Protein AF-A0FD22-F1 (afdb_monomer)

Foldseek 3Di:
DDDDDPPPPPQAAKEFFDKCVVPVCQFLVHDDDPVRIDRQVVDFADPVLPVPDPFGGFQWKKWWWKDDPVRGTMIGIDGFDDDPLDRPSRPDDDPVCVVIHTPDMATDHHHHPNRDSPRDRPPPDD

Radius of gyration: 16.07 Å; Cα contacts (8 Å, |Δi|>4): 230; chains: 1; bounding box: 47×43×44 Å

Organism: Drosophila erecta (NCBI:txid7220)

Solvent-accessible surface area (backbone atoms only — not comparable to full-atom values): 7673 Å² total; per-residue (Å²): 136,86,84,80,78,80,80,75,79,81,71,59,57,36,16,38,50,45,39,26,88,85,33,69,48,39,33,84,72,55,52,92,53,77,90,35,53,38,59,33,75,78,53,72,64,59,76,91,51,58,87,78,46,94,64,66,58,52,63,31,14,22,32,35,34,28,59,37,98,83,80,53,70,37,27,38,30,28,65,24,43,56,47,89,92,52,48,68,74,49,60,55,75,61,80,90,46,80,87,57,50,75,75,46,68,31,65,41,75,50,65,45,45,48,60,50,85,75,64,64,56,75,70,77,87,124

InterPro domains:
  IPR031424 UPAR/Ly6 domain-containing protein Quiver-like [PF17064] (13-114)
  IPR050975 Sleep homeostasis regulator [PTHR33562] (2-122)

pLDDT: mean 81.25, std 16.12, range [33.03, 97.19]

Mean predicted aligned error: 8.56 Å

Structure (mmCIF, N/CA/C/O backbone):
data_AF-A0FD22-F1
#
_entry.id   AF-A0FD22-F1
#
loop_
_atom_site.group_PDB
_atom_site.id
_atom_site.type_symbol
_atom_site.label_atom_id
_atom_site.label_alt_id
_atom_site.label_comp_id
_atom_site.label_asym_id
_atom_site.label_entity_id
_atom_site.label_seq_id
_atom_site.pdbx_PDB_ins_code
_atom_site.Cartn_x
_atom_site.Cartn_y
_atom_site.Cartn_z
_atom_site.occupanc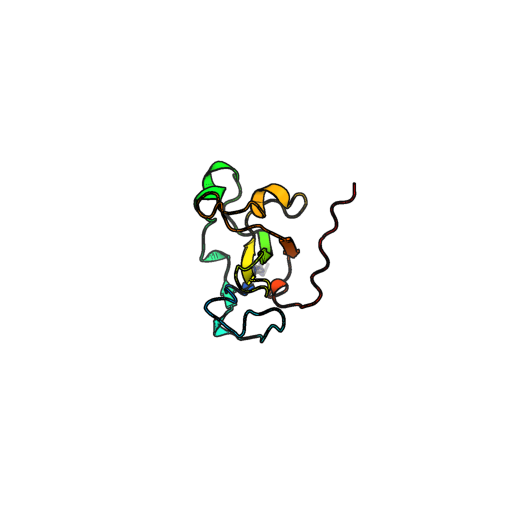y
_atom_site.B_iso_or_equiv
_atom_site.auth_seq_id
_atom_site.auth_comp_id
_atom_site.auth_asym_id
_atom_site.auth_atom_id
_atom_site.pdbx_PDB_model_num
ATOM 1 N N . ALA A 1 1 ? 30.745 -22.736 -28.290 1.00 44.91 1 ALA A N 1
ATOM 2 C CA . ALA A 1 1 ? 30.459 -21.685 -27.294 1.00 44.91 1 ALA A CA 1
ATOM 3 C C . ALA A 1 1 ? 29.141 -22.029 -26.606 1.00 44.91 1 ALA A C 1
ATOM 5 O O . ALA A 1 1 ? 28.167 -22.262 -27.308 1.00 44.91 1 ALA A O 1
ATOM 6 N N . LEU A 1 2 ? 29.129 -22.159 -25.277 1.00 47.12 2 LEU A N 1
ATOM 7 C CA . LEU A 1 2 ? 27.927 -22.427 -24.478 1.00 47.12 2 LEU A CA 1
ATOM 8 C C . LEU A 1 2 ? 27.276 -21.085 -24.133 1.00 47.12 2 LEU A C 1
ATOM 10 O O . LEU A 1 2 ? 27.867 -20.282 -23.416 1.00 47.12 2 LEU A O 1
ATOM 14 N N . VAL A 1 3 ? 26.091 -20.822 -24.682 1.00 53.38 3 VAL A N 1
ATOM 15 C CA . VAL A 1 3 ? 25.311 -19.624 -24.357 1.00 53.38 3 VAL A CA 1
ATOM 16 C C . VAL A 1 3 ? 24.517 -19.937 -23.091 1.00 53.38 3 VAL A C 1
ATOM 18 O O . VAL A 1 3 ? 23.507 -20.631 -23.144 1.00 53.38 3 VAL A O 1
ATOM 21 N N . ILE A 1 4 ? 25.011 -19.489 -21.936 1.00 58.16 4 ILE A N 1
ATOM 22 C CA . ILE A 1 4 ? 24.283 -19.589 -20.667 1.00 58.16 4 ILE A CA 1
ATOM 23 C C . ILE A 1 4 ? 23.282 -18.434 -20.645 1.00 58.16 4 ILE A C 1
ATOM 25 O O . ILE A 1 4 ? 23.638 -17.289 -20.373 1.00 58.16 4 ILE A O 1
ATOM 29 N N . SER A 1 5 ? 22.030 -18.720 -20.987 1.00 61.03 5 SER A N 1
ATOM 30 C CA . SER A 1 5 ? 20.934 -17.767 -20.839 1.00 61.03 5 SER A CA 1
ATOM 31 C C . SER A 1 5 ? 20.641 -17.574 -19.349 1.00 61.03 5 SER A C 1
ATOM 33 O O . SER A 1 5 ? 20.054 -18.448 -18.715 1.00 61.03 5 SER A O 1
ATOM 35 N N . LEU A 1 6 ? 21.044 -16.435 -18.776 1.00 57.47 6 LEU A N 1
ATOM 36 C CA . LEU A 1 6 ? 20.530 -16.002 -17.477 1.00 57.47 6 LEU A CA 1
ATOM 37 C C . LEU A 1 6 ? 19.055 -15.622 -17.657 1.00 57.47 6 LEU A C 1
ATOM 39 O O . LEU A 1 6 ? 18.735 -14.531 -18.127 1.00 57.47 6 LEU A O 1
ATOM 43 N N . ALA A 1 7 ? 18.151 -16.532 -17.2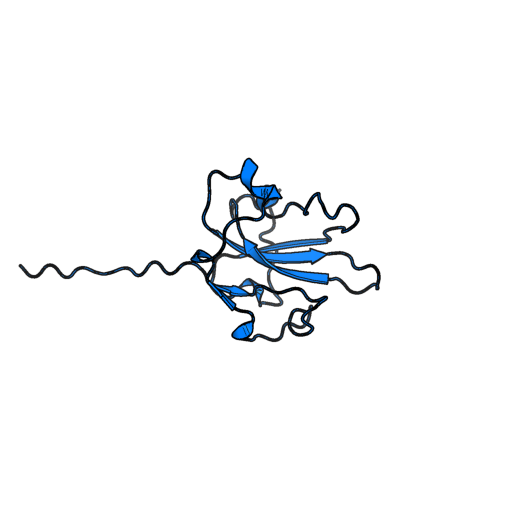98 1.00 54.34 7 ALA A N 1
ATOM 44 C CA . ALA A 1 7 ? 16.741 -16.212 -17.142 1.00 54.34 7 ALA A CA 1
ATOM 45 C C . ALA A 1 7 ? 16.589 -15.342 -15.886 1.00 54.34 7 ALA A C 1
ATOM 47 O O . ALA A 1 7 ? 16.524 -15.842 -14.766 1.00 54.34 7 ALA A O 1
ATOM 48 N N . CYS A 1 8 ? 16.594 -14.021 -16.066 1.00 48.81 8 CYS A N 1
ATOM 49 C CA . CYS A 1 8 ? 16.222 -13.097 -15.007 1.00 48.81 8 CYS A CA 1
ATOM 50 C C . CYS A 1 8 ? 14.700 -13.183 -14.855 1.00 48.81 8 CYS A C 1
ATOM 52 O O . CYS A 1 8 ? 13.958 -12.557 -15.614 1.00 48.81 8 CYS A O 1
ATOM 54 N N . SER A 1 9 ? 14.224 -14.015 -13.930 1.00 50.84 9 SER A N 1
ATOM 55 C CA . SER A 1 9 ? 12.827 -13.990 -13.501 1.00 50.84 9 SER A CA 1
ATOM 56 C C . SER A 1 9 ? 12.583 -12.644 -12.825 1.00 50.84 9 SER A C 1
ATOM 58 O O . SER A 1 9 ? 12.802 -12.496 -11.625 1.00 50.84 9 SER A O 1
ATOM 60 N N . ALA A 1 10 ? 12.189 -11.636 -13.603 1.00 57.16 10 ALA A N 1
ATOM 61 C CA . ALA A 1 10 ? 11.717 -10.366 -13.078 1.00 57.16 10 ALA A CA 1
ATOM 62 C C . ALA A 1 10 ? 10.365 -10.620 -12.397 1.00 57.16 10 ALA A C 1
ATOM 64 O O . ALA A 1 10 ? 9.305 -10.464 -13.001 1.00 57.16 10 ALA A O 1
ATOM 65 N N . HIS A 1 11 ? 10.405 -11.110 -11.159 1.00 60.09 11 HIS A N 1
ATOM 66 C CA . HIS A 1 11 ? 9.217 -11.208 -10.331 1.00 60.09 11 HIS A CA 1
ATOM 67 C C . HIS A 1 11 ? 8.707 -9.794 -10.066 1.00 60.09 11 HIS A C 1
ATOM 69 O O . HIS A 1 11 ? 9.472 -8.905 -9.690 1.00 60.09 11 HIS A O 1
ATOM 75 N N . ALA A 1 12 ? 7.416 -9.579 -10.311 1.00 75.19 12 ALA A N 1
ATOM 76 C CA . ALA A 1 12 ? 6.768 -8.365 -9.856 1.00 75.19 12 ALA A CA 1
ATOM 77 C C . ALA A 1 12 ? 6.750 -8.347 -8.325 1.00 75.19 12 ALA A C 1
ATOM 79 O O . ALA A 1 12 ? 6.708 -9.397 -7.680 1.00 75.19 12 ALA A O 1
ATOM 80 N N . ILE A 1 13 ? 6.781 -7.137 -7.774 1.00 90.44 13 ILE A N 1
ATOM 81 C CA . ILE A 1 13 ? 6.779 -6.904 -6.335 1.00 90.44 13 ILE A CA 1
ATOM 82 C C . ILE A 1 13 ? 5.579 -7.590 -5.666 1.00 90.44 13 ILE A C 1
ATOM 84 O O . ILE A 1 13 ? 4.464 -7.589 -6.200 1.00 90.44 13 ILE A O 1
ATOM 88 N N . LYS A 1 14 ? 5.808 -8.175 -4.492 1.00 95.06 14 LYS A N 1
ATOM 89 C CA . LYS A 1 14 ? 4.756 -8.708 -3.624 1.00 95.06 14 LYS A CA 1
ATOM 90 C C . LYS A 1 14 ? 4.463 -7.720 -2.513 1.00 95.06 14 LYS A C 1
ATOM 92 O O . LYS A 1 14 ? 5.371 -7.269 -1.823 1.00 95.06 14 LYS A O 1
ATOM 97 N N . CYS A 1 15 ? 3.194 -7.408 -2.308 1.00 96.69 15 CYS A N 1
ATOM 98 C CA . CYS A 1 15 ? 2.763 -6.451 -1.296 1.00 96.69 15 CYS A CA 1
ATOM 99 C C . CYS A 1 15 ? 1.650 -7.047 -0.448 1.00 96.69 15 CYS A C 1
ATOM 101 O O . CYS A 1 15 ? 0.884 -7.886 -0.919 1.00 96.69 15 CYS A O 1
ATOM 103 N N . TYR A 1 16 ? 1.500 -6.562 0.781 1.00 97.19 16 TYR A N 1
ATOM 104 C CA . TYR A 1 16 ? 0.289 -6.847 1.537 1.00 97.19 16 TYR A CA 1
ATOM 105 C C . TYR A 1 16 ? -0.899 -6.109 0.905 1.00 97.19 16 TYR A C 1
ATOM 107 O O . TYR A 1 16 ? -0.800 -4.915 0.605 1.00 97.19 16 TYR A O 1
ATOM 115 N N . GLN A 1 17 ? -2.013 -6.815 0.723 1.00 96.38 17 GLN A N 1
ATOM 116 C CA . GLN A 1 17 ? -3.281 -6.306 0.208 1.00 96.38 17 GLN A CA 1
ATOM 117 C C . GLN A 1 17 ? -4.377 -6.568 1.246 1.00 96.38 17 GLN A C 1
ATOM 119 O O . GLN A 1 17 ? -4.869 -7.687 1.371 1.00 96.38 17 GLN A O 1
ATOM 124 N N . CYS A 1 18 ? -4.755 -5.548 2.016 1.00 96.06 18 CYS A N 1
ATOM 125 C CA . CYS A 1 18 ? -5.744 -5.698 3.083 1.00 96.06 18 CYS A CA 1
ATOM 126 C C . CYS A 1 18 ? -6.295 -4.353 3.572 1.00 96.06 18 CYS A C 1
ATOM 128 O O . CYS A 1 18 ? -5.690 -3.300 3.356 1.00 96.06 18 CYS A O 1
ATOM 130 N N . GLU A 1 19 ? -7.415 -4.404 4.296 1.00 94.19 19 GLU A N 1
ATOM 131 C CA . GLU A 1 19 ? -8.017 -3.251 4.967 1.00 94.19 19 GLU A CA 1
ATOM 132 C C . GLU A 1 19 ? -8.299 -3.569 6.433 1.00 94.19 19 GLU A C 1
ATOM 134 O O . GLU A 1 19 ? -8.858 -4.616 6.754 1.00 94.19 19 GLU A O 1
ATOM 139 N N . SER A 1 20 ? -7.965 -2.652 7.339 1.00 92.69 20 SER A N 1
ATOM 140 C CA . SER A 1 20 ? -8.132 -2.875 8.779 1.00 92.69 20 SER A CA 1
ATOM 141 C C . SER A 1 20 ? -9.590 -2.944 9.241 1.00 92.69 20 SER A C 1
ATOM 143 O O . SER A 1 20 ? -9.841 -3.412 10.346 1.00 92.69 20 SER A O 1
ATOM 145 N N . LEU A 1 21 ? -10.547 -2.467 8.432 1.00 89.50 21 LEU A N 1
ATOM 146 C CA . LEU A 1 21 ? -11.977 -2.540 8.762 1.00 89.50 21 LEU A CA 1
ATOM 147 C C . LEU A 1 21 ? -12.515 -3.969 8.705 1.00 89.50 21 LEU A C 1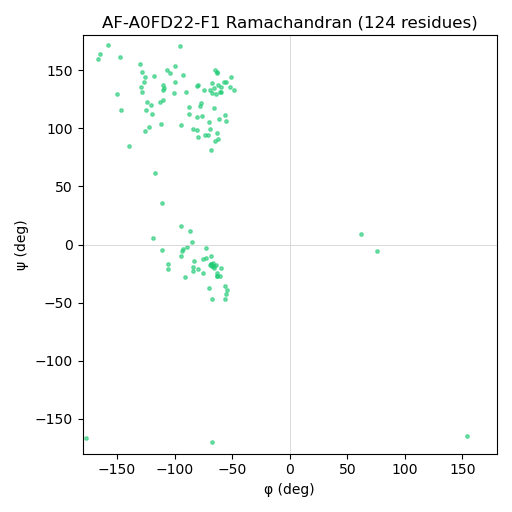
ATOM 149 O O . LEU A 1 21 ? -13.363 -4.339 9.510 1.00 89.50 21 LEU A O 1
ATOM 153 N N . THR A 1 22 ? -12.039 -4.761 7.747 1.00 91.75 22 THR A N 1
ATOM 154 C CA . THR A 1 22 ? -12.498 -6.137 7.521 1.00 91.75 22 THR A CA 1
ATOM 155 C C . THR A 1 22 ? -11.478 -7.168 7.988 1.00 91.75 22 THR A C 1
ATOM 157 O O . THR A 1 22 ? -11.844 -8.305 8.274 1.00 91.75 22 THR A O 1
ATOM 160 N N . MET A 1 23 ? -10.206 -6.775 8.109 1.00 93.69 23 MET A N 1
ATOM 161 C CA . MET A 1 23 ? -9.101 -7.640 8.497 1.00 93.69 23 MET A CA 1
ATOM 162 C C . MET A 1 23 ? -8.353 -7.053 9.705 1.00 93.69 23 MET A C 1
ATOM 164 O O . MET A 1 23 ? -7.464 -6.217 9.523 1.00 93.69 23 MET A O 1
ATOM 168 N N . PRO A 1 24 ? -8.635 -7.505 10.942 1.00 90.25 24 PRO A N 1
ATOM 169 C CA . PRO A 1 24 ? -8.000 -6.969 12.151 1.00 90.25 24 PRO A CA 1
ATOM 170 C C . PRO A 1 24 ? -6.463 -7.028 12.131 1.00 90.25 24 PRO A C 1
ATOM 172 O O . PRO A 1 24 ? -5.801 -6.084 12.560 1.00 90.25 24 PRO A O 1
ATOM 175 N N . LYS A 1 25 ? -5.892 -8.083 11.529 1.00 92.81 25 LYS A N 1
ATOM 176 C CA . LYS A 1 25 ? -4.441 -8.255 11.313 1.00 92.81 25 LYS A CA 1
ATOM 177 C C . LYS A 1 25 ? -3.804 -7.143 10.465 1.00 92.81 25 LYS A C 1
ATOM 179 O O . LYS A 1 25 ? -2.600 -6.916 10.526 1.00 92.81 25 LYS A O 1
ATOM 184 N N . CYS A 1 26 ? -4.610 -6.417 9.689 1.00 93.56 26 CYS A N 1
ATOM 185 C CA . CYS A 1 26 ? -4.188 -5.296 8.854 1.00 93.56 26 CYS A CA 1
ATOM 186 C C . CYS A 1 26 ? -4.179 -3.949 9.606 1.00 93.56 26 CYS A C 1
ATOM 188 O O . CYS A 1 26 ? -4.079 -2.891 8.987 1.00 93.56 26 CYS A O 1
ATOM 190 N N . GLY A 1 27 ? -4.303 -3.937 10.932 1.00 90.25 27 GLY A N 1
ATOM 191 C CA . GLY A 1 27 ? -4.313 -2.705 11.718 1.00 90.25 27 GLY A CA 1
ATOM 192 C C . GLY A 1 27 ? -2.984 -1.935 11.745 1.00 90.25 27 GLY A C 1
ATOM 193 O O . GLY A 1 27 ? -2.018 -2.228 11.028 1.00 90.25 27 GLY A O 1
ATOM 194 N N . LEU A 1 28 ? -2.945 -0.930 12.629 1.00 85.94 28 LEU A N 1
ATOM 195 C CA . LEU A 1 28 ? -1.718 -0.219 13.013 1.00 85.94 28 LEU A CA 1
ATOM 196 C C . LEU A 1 28 ? -0.664 -1.191 13.550 1.00 85.94 28 LEU A C 1
ATOM 198 O O . LEU A 1 28 ? 0.492 -1.159 13.132 1.00 85.94 28 LEU A O 1
ATOM 202 N N . LYS A 1 29 ? -1.090 -2.085 14.449 1.00 89.06 29 LYS A N 1
ATOM 203 C CA . LYS A 1 29 ? -0.315 -3.260 14.829 1.00 89.06 29 LYS A CA 1
ATOM 204 C C . LYS A 1 29 ? -0.517 -4.307 13.742 1.00 89.06 29 LYS A C 1
ATOM 206 O O . LYS A 1 29 ? -1.505 -5.032 13.751 1.00 89.06 29 LYS A O 1
ATOM 211 N N . PHE A 1 30 ? 0.387 -4.302 12.773 1.00 93.38 30 PHE A N 1
ATOM 212 C CA . PHE A 1 30 ? 0.334 -5.234 11.663 1.00 93.38 30 PHE A CA 1
ATOM 213 C C . PHE A 1 30 ? 0.759 -6.632 12.105 1.00 93.38 30 PHE A C 1
ATOM 215 O O . PHE A 1 30 ? 1.794 -6.796 12.751 1.00 93.38 30 PHE A O 1
ATOM 222 N N . GLU A 1 31 ? -0.028 -7.629 11.723 1.00 94.12 31 GLU A N 1
ATOM 223 C CA . GLU A 1 31 ? 0.296 -9.041 11.883 1.00 94.12 31 GLU A CA 1
ATOM 224 C C . GLU A 1 31 ? 0.516 -9.629 10.491 1.00 94.12 31 GLU A C 1
ATOM 226 O O . GLU A 1 31 ? -0.436 -9.842 9.738 1.00 94.12 31 GLU A O 1
ATOM 231 N N . ALA A 1 32 ? 1.787 -9.837 10.142 1.00 91.94 32 ALA A N 1
ATOM 232 C CA . ALA A 1 32 ? 2.171 -10.404 8.858 1.00 91.94 32 ALA A CA 1
ATOM 233 C C . ALA A 1 32 ? 1.574 -11.806 8.686 1.00 91.94 32 ALA A C 1
ATOM 235 O O . ALA A 1 32 ? 1.672 -12.652 9.576 1.00 91.94 32 ALA A O 1
ATOM 236 N N . ASP A 1 33 ? 0.954 -12.035 7.533 1.00 92.62 33 ASP A N 1
ATOM 237 C CA . ASP A 1 33 ? 0.287 -13.283 7.186 1.00 92.62 33 ASP A CA 1
ATOM 238 C C . ASP A 1 33 ? 0.370 -13.468 5.666 1.00 92.62 33 ASP A C 1
ATOM 240 O O . ASP A 1 33 ? 0.044 -12.552 4.904 1.00 92.62 33 ASP A O 1
ATOM 244 N N . GLU A 1 34 ? 0.822 -14.640 5.217 1.00 93.31 34 GLU A N 1
ATOM 245 C CA . GLU A 1 34 ? 0.987 -14.949 3.792 1.00 93.31 34 GLU A CA 1
ATOM 246 C C . GLU A 1 34 ? -0.337 -14.873 3.021 1.00 93.31 34 GLU A C 1
ATOM 248 O O . GLU A 1 34 ? -0.343 -14.556 1.834 1.00 93.31 34 GLU A O 1
ATOM 253 N N . THR A 1 35 ? -1.473 -15.092 3.691 1.00 94.44 35 THR A N 1
ATOM 254 C CA . THR A 1 35 ? -2.809 -14.968 3.083 1.00 94.44 35 THR A CA 1
ATOM 255 C C . THR A 1 35 ? -3.160 -13.531 2.695 1.00 94.44 35 THR A C 1
ATOM 257 O O . THR A 1 35 ? -4.079 -13.315 1.907 1.00 94.44 35 THR A O 1
ATOM 260 N N . LEU A 1 36 ? -2.425 -12.546 3.223 1.00 95.31 36 LEU A N 1
ATOM 261 C CA . LEU A 1 36 ? -2.575 -11.130 2.896 1.00 95.31 36 LEU A CA 1
ATOM 262 C C . LEU A 1 36 ? -1.630 -10.688 1.771 1.00 95.31 36 LEU A C 1
ATOM 264 O O . LEU A 1 36 ? -1.710 -9.536 1.346 1.00 95.31 36 LEU A O 1
ATOM 268 N N . LEU A 1 37 ? -0.720 -11.551 1.306 1.00 95.56 37 LEU A N 1
ATOM 269 C CA . LEU A 1 37 ? 0.220 -11.218 0.239 1.00 95.56 37 LEU A CA 1
ATOM 270 C C . LEU A 1 37 ? -0.437 -11.311 -1.134 1.00 95.56 37 LEU A C 1
ATOM 272 O O . LEU A 1 37 ? -1.136 -12.267 -1.469 1.00 95.56 37 LEU A O 1
ATOM 276 N N . LEU A 1 38 ? -0.128 -10.326 -1.968 1.00 95.31 38 LEU A N 1
ATOM 277 C CA . LEU A 1 38 ? -0.554 -10.257 -3.351 1.00 95.31 38 LEU A CA 1
ATOM 278 C C . LEU A 1 38 ? 0.650 -10.025 -4.262 1.00 95.31 38 LEU A C 1
ATOM 280 O O . LEU A 1 38 ? 1.455 -9.123 -4.043 1.00 95.31 38 LEU A O 1
ATOM 284 N N . ASP A 1 39 ? 0.737 -10.831 -5.317 1.00 94.38 39 ASP A N 1
ATOM 285 C CA . ASP A 1 39 ? 1.641 -10.609 -6.444 1.00 94.38 39 ASP A CA 1
ATOM 286 C C . ASP A 1 39 ? 1.071 -9.490 -7.325 1.00 94.38 39 ASP A C 1
ATOM 288 O O . ASP A 1 39 ? 0.040 -9.667 -7.985 1.00 94.38 39 ASP A O 1
ATOM 292 N N . CYS A 1 40 ? 1.731 -8.331 -7.328 1.00 93.38 40 CYS A N 1
ATOM 293 C CA . CYS A 1 40 ? 1.217 -7.137 -7.987 1.00 93.38 40 CYS A CA 1
ATOM 294 C C . CYS A 1 40 ? 1.176 -7.241 -9.521 1.00 93.38 40 CYS A C 1
ATOM 296 O O . CYS A 1 40 ? 0.549 -6.397 -10.156 1.00 93.38 40 CYS A O 1
ATOM 298 N N . SER A 1 41 ? 1.771 -8.276 -10.134 1.00 90.19 41 SER A N 1
ATOM 299 C CA . SER A 1 41 ? 1.570 -8.560 -11.567 1.00 90.19 41 SER A CA 1
ATOM 300 C C . SER A 1 41 ? 0.160 -9.052 -11.897 1.00 90.19 41 SER A C 1
ATOM 302 O O . SER A 1 41 ? -0.247 -9.032 -13.058 1.00 90.19 41 SER A O 1
ATOM 304 N N . ARG A 1 42 ? -0.591 -9.515 -10.891 1.00 89.88 42 ARG A N 1
ATOM 305 C CA . ARG A 1 42 ? -1.898 -10.161 -11.073 1.00 89.88 42 ARG A CA 1
ATOM 306 C C . ARG A 1 42 ? -3.075 -9.200 -10.973 1.00 89.88 42 ARG A C 1
ATOM 308 O O . ARG A 1 42 ? -4.213 -9.622 -1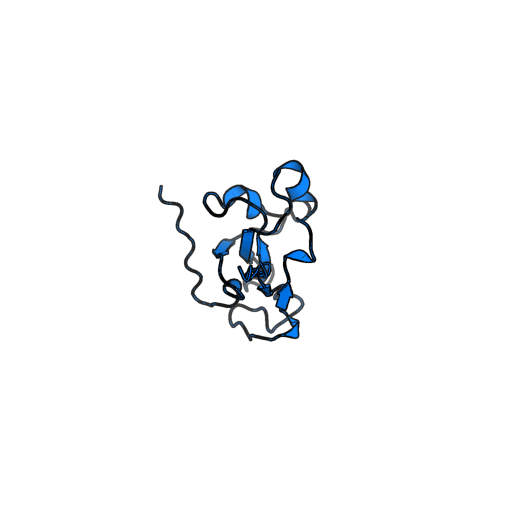1.168 1.00 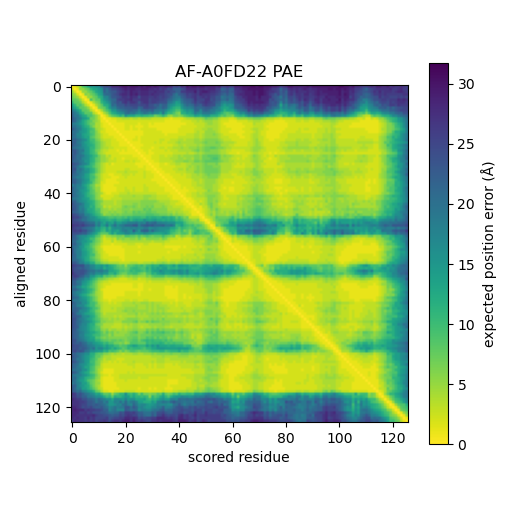89.88 42 ARG A O 1
ATOM 315 N N . ILE A 1 43 ? -2.820 -7.931 -10.659 1.00 89.25 43 ILE A N 1
ATOM 316 C CA . ILE A 1 43 ? -3.853 -6.907 -10.530 1.00 89.25 43 ILE A CA 1
ATOM 317 C C . ILE A 1 43 ? -3.520 -5.669 -11.355 1.00 89.25 43 ILE A C 1
ATOM 319 O O . ILE A 1 43 ? -2.362 -5.318 -11.554 1.00 89.25 43 ILE A O 1
ATOM 323 N N . GLY A 1 44 ? -4.566 -5.007 -11.843 1.00 86.88 44 GLY A N 1
ATOM 324 C CA . GLY A 1 44 ? -4.453 -3.719 -12.519 1.00 86.88 44 GLY A CA 1
ATOM 325 C C . GLY A 1 44 ? -4.694 -2.540 -11.572 1.00 86.88 44 GLY A C 1
ATOM 326 O O . GLY A 1 44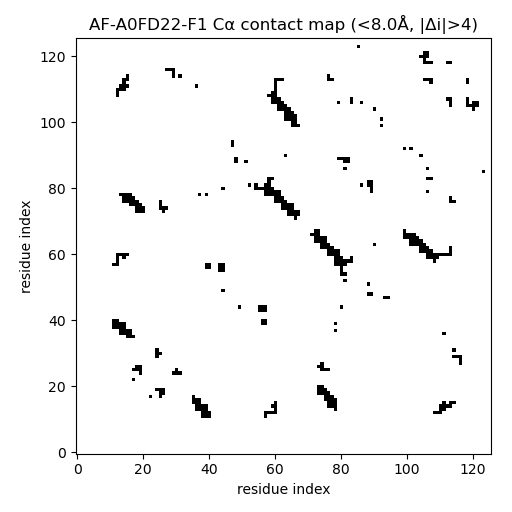 ? -5.172 -2.735 -10.450 1.00 86.88 44 GLY A O 1
ATOM 327 N N . PRO A 1 45 ? -4.424 -1.308 -12.036 1.00 86.38 45 PRO A N 1
ATOM 328 C CA . PRO A 1 45 ? -4.687 -0.107 -11.259 1.00 86.38 45 PRO A CA 1
ATOM 329 C C . PRO A 1 45 ? -6.191 0.064 -10.966 1.00 86.38 45 PRO A C 1
ATOM 331 O O . PRO A 1 45 ? -7.034 -0.280 -11.811 1.00 86.38 45 PRO A O 1
ATOM 334 N N . PRO A 1 46 ? -6.546 0.657 -9.808 1.00 83.38 46 PRO A N 1
ATOM 335 C CA . PRO A 1 46 ? -7.915 1.059 -9.502 1.00 83.38 46 PRO A CA 1
ATOM 336 C C . PRO A 1 46 ? -8.531 1.905 -10.621 1.00 83.38 46 PRO A C 1
ATOM 338 O O . PRO A 1 46 ? -7.848 2.727 -11.232 1.00 83.38 46 PRO A O 1
ATOM 341 N N . ARG A 1 47 ? -9.838 1.743 -10.874 1.00 83.00 47 ARG A N 1
ATOM 342 C CA . ARG A 1 47 ? -10.532 2.400 -12.002 1.00 83.00 47 ARG A CA 1
ATOM 343 C C . ARG A 1 47 ? -10.355 3.915 -12.030 1.00 83.00 47 ARG A C 1
ATOM 345 O O . ARG A 1 47 ? -10.146 4.477 -13.098 1.00 83.00 47 ARG A O 1
ATOM 352 N N . TYR A 1 48 ? -10.378 4.559 -10.866 1.00 79.69 48 TYR A N 1
ATOM 353 C CA . TYR A 1 48 ? -10.225 6.009 -10.759 1.00 79.69 48 TYR A CA 1
ATOM 354 C C . TYR A 1 48 ? -8.819 6.509 -11.149 1.00 79.69 48 TYR A C 1
ATOM 356 O O . TYR A 1 48 ? -8.669 7.677 -11.491 1.00 79.69 48 TYR A O 1
ATOM 364 N N . LEU A 1 49 ? -7.806 5.632 -11.171 1.00 76.94 49 LEU A N 1
ATOM 365 C CA . LEU A 1 49 ? -6.444 5.950 -11.617 1.00 76.94 49 LEU A CA 1
ATOM 366 C C . LEU A 1 49 ? -6.188 5.614 -13.095 1.00 76.94 49 LEU A C 1
ATOM 368 O O . LEU A 1 49 ? -5.160 6.017 -13.638 1.00 76.94 49 LEU A O 1
ATOM 372 N N . GLN A 1 50 ? -7.105 4.911 -13.774 1.00 75.00 50 GLN A N 1
ATOM 373 C CA . GLN A 1 50 ? -6.880 4.414 -15.142 1.00 75.00 50 GLN A CA 1
ATOM 374 C C . GLN A 1 50 ? -6.685 5.527 -16.179 1.00 75.00 50 GLN A C 1
ATOM 376 O O . GLN A 1 50 ? -5.988 5.316 -17.166 1.00 75.00 50 GLN A O 1
ATOM 381 N N . ASN A 1 51 ? -7.249 6.715 -15.946 1.00 67.44 51 ASN A N 1
ATOM 382 C CA . ASN A 1 51 ? -7.136 7.845 -16.873 1.00 67.44 51 ASN A CA 1
ATOM 383 C C . ASN A 1 51 ? -5.835 8.649 -16.716 1.00 67.44 51 ASN A C 1
ATOM 385 O O . ASN A 1 51 ? -5.517 9.448 -17.592 1.00 67.44 51 ASN A O 1
ATOM 389 N N . PHE A 1 52 ? -5.095 8.466 -15.617 1.00 62.41 52 PHE A N 1
ATOM 390 C CA . PHE A 1 52 ? -3.966 9.334 -15.261 1.00 62.41 52 PHE A CA 1
ATOM 391 C C . PHE A 1 52 ? -2.595 8.702 -15.499 1.00 62.41 52 PHE A C 1
ATOM 393 O O . PHE A 1 52 ? -1.600 9.423 -15.556 1.00 62.41 52 PHE A O 1
ATOM 400 N N . PHE A 1 53 ? -2.521 7.379 -15.667 1.00 62.34 53 PHE A N 1
ATOM 401 C CA . PHE A 1 53 ? -1.243 6.678 -15.744 1.00 62.34 53 PHE A CA 1
ATOM 402 C C . PHE A 1 53 ? -1.051 5.924 -17.068 1.00 62.34 53 PHE A C 1
ATOM 404 O O . PHE A 1 53 ? -1.795 4.985 -17.350 1.00 62.34 53 PHE A O 1
ATOM 411 N N . PRO A 1 54 ? -0.001 6.245 -17.857 1.00 62.41 54 PRO A N 1
ATOM 412 C CA . PRO A 1 54 ? 0.463 5.362 -18.931 1.00 62.41 54 PRO A CA 1
ATOM 413 C C . PRO A 1 54 ? 1.100 4.072 -18.375 1.00 62.41 54 PRO A C 1
ATOM 415 O O . PRO A 1 54 ? 1.251 3.084 -19.096 1.00 62.41 54 PRO A O 1
ATOM 418 N N . LEU A 1 55 ? 1.460 4.069 -17.085 1.00 60.56 55 LEU A N 1
ATOM 419 C CA . LEU A 1 55 ? 2.031 2.938 -16.361 1.00 60.56 55 LEU A CA 1
ATOM 420 C C . LEU A 1 55 ? 0.920 1.968 -15.936 1.00 60.56 55 LEU A C 1
ATOM 422 O O . LEU A 1 55 ? 0.123 2.266 -15.051 1.00 60.56 55 LEU A O 1
ATOM 426 N N . ARG A 1 56 ? 0.875 0.793 -16.572 1.00 68.00 56 ARG A N 1
ATOM 427 C CA . ARG A 1 56 ? -0.081 -0.277 -16.227 1.00 68.00 56 ARG A CA 1
ATOM 428 C C . ARG A 1 56 ? 0.377 -1.159 -15.068 1.00 68.00 56 ARG A C 1
ATOM 430 O O . ARG A 1 56 ? -0.458 -1.790 -14.430 1.00 68.00 56 ARG A O 1
ATOM 437 N N . ASN A 1 57 ? 1.682 -1.212 -14.815 1.00 82.81 57 ASN A N 1
ATOM 438 C CA . ASN A 1 57 ? 2.265 -2.111 -13.827 1.00 82.81 57 ASN A CA 1
ATOM 439 C C . ASN A 1 57 ? 2.391 -1.418 -12.474 1.00 82.81 57 ASN A C 1
ATOM 441 O O . ASN A 1 57 ? 2.673 -0.220 -12.408 1.00 82.81 57 ASN A O 1
ATOM 445 N N . ALA A 1 58 ? 2.226 -2.191 -11.404 1.00 88.44 58 ALA A N 1
ATOM 446 C CA . ALA A 1 58 ? 2.540 -1.717 -10.069 1.00 88.44 58 ALA A CA 1
ATOM 447 C C . ALA A 1 58 ? 4.035 -1.386 -9.962 1.00 88.44 58 ALA A C 1
ATOM 449 O O . ALA A 1 58 ? 4.886 -2.130 -10.453 1.00 88.44 58 ALA A O 1
ATOM 450 N N . THR A 1 59 ? 4.345 -0.271 -9.313 1.00 90.06 59 THR A N 1
ATOM 451 C CA . THR A 1 59 ? 5.710 0.251 -9.150 1.00 90.06 59 THR A CA 1
ATOM 452 C C . THR A 1 59 ? 6.205 0.161 -7.708 1.00 90.06 59 THR A C 1
ATOM 454 O O . THR A 1 59 ? 7.370 0.445 -7.438 1.00 90.06 59 THR A O 1
ATOM 457 N N . GLY A 1 60 ? 5.349 -0.265 -6.777 1.00 93.12 60 GLY A N 1
ATOM 458 C CA . GLY A 1 60 ? 5.703 -0.436 -5.374 1.00 93.12 60 GLY A CA 1
ATOM 459 C C . GLY A 1 60 ? 4.561 -1.003 -4.538 1.00 93.12 60 GLY A C 1
ATOM 460 O O . GLY A 1 60 ? 3.542 -1.450 -5.064 1.00 93.12 60 GLY A O 1
ATOM 461 N N . CYS A 1 61 ? 4.716 -0.925 -3.224 1.00 95.38 61 CYS A N 1
ATOM 462 C CA . CYS A 1 61 ? 3.669 -1.146 -2.241 1.00 95.38 61 CYS A CA 1
ATOM 463 C C . CYS A 1 61 ? 3.240 0.184 -1.623 1.00 95.38 61 CYS A C 1
ATOM 465 O O . CYS A 1 61 ? 4.043 1.104 -1.480 1.00 95.38 61 CYS A O 1
ATOM 467 N N . MET A 1 62 ? 1.980 0.261 -1.209 1.00 94.88 62 MET A N 1
ATOM 468 C CA . MET A 1 62 ? 1.372 1.433 -0.594 1.00 94.88 62 MET A CA 1
ATOM 469 C C . MET A 1 62 ? 0.738 1.073 0.751 1.00 94.88 62 MET A C 1
ATOM 471 O O . MET A 1 62 ? 0.142 -0.001 0.901 1.00 94.88 62 MET A O 1
ATOM 475 N N . LYS A 1 63 ? 0.824 2.000 1.708 1.00 95.12 63 LYS A N 1
ATOM 476 C CA . LYS A 1 63 ? 0.042 2.021 2.948 1.00 95.12 63 LYS A CA 1
ATOM 477 C C . LYS A 1 63 ? -0.674 3.366 3.051 1.00 95.12 63 LYS A C 1
ATOM 479 O O . LYS A 1 63 ? -0.027 4.400 3.183 1.00 95.12 63 LYS A O 1
ATOM 484 N N . LYS A 1 64 ? -2.003 3.355 3.017 1.00 92.69 64 LYS A N 1
ATOM 485 C CA . LYS A 1 64 ? -2.841 4.528 3.278 1.00 92.69 64 LYS A CA 1
ATOM 486 C C . LYS A 1 64 ? -3.365 4.490 4.705 1.00 92.69 64 LYS A C 1
ATOM 488 O O . LYS A 1 64 ? -3.784 3.440 5.191 1.00 92.69 64 LYS A O 1
ATOM 493 N N . THR A 1 65 ? -3.376 5.656 5.333 1.00 92.12 65 THR A N 1
ATOM 494 C CA . THR A 1 65 ? -3.997 5.893 6.634 1.00 92.12 65 THR A CA 1
ATOM 495 C C . THR A 1 65 ? -5.178 6.820 6.411 1.00 92.12 65 THR A C 1
ATOM 497 O O . THR A 1 65 ? -5.013 7.912 5.869 1.00 92.12 65 THR A O 1
ATOM 500 N N . LEU A 1 66 ? -6.365 6.384 6.806 1.00 90.62 66 LEU A N 1
ATOM 501 C CA . LEU A 1 66 ? -7.628 7.078 6.594 1.00 90.62 66 LEU A CA 1
ATOM 502 C C . LEU A 1 66 ? -8.247 7.421 7.952 1.00 90.62 66 LEU A C 1
ATOM 504 O O . LEU A 1 66 ? -8.117 6.669 8.921 1.00 90.62 66 LEU A O 1
ATOM 508 N N . GLU A 1 67 ? -8.910 8.567 8.033 1.00 88.56 67 GLU A N 1
ATOM 509 C CA . GLU A 1 67 ? -9.700 8.950 9.196 1.00 88.56 67 GLU A CA 1
ATOM 510 C C . GLU A 1 67 ? -10.911 8.017 9.291 1.00 88.56 67 GLU A C 1
ATOM 512 O O . GLU A 1 67 ? -11.615 7.791 8.308 1.00 88.56 67 GLU A O 1
ATOM 517 N N . SER A 1 68 ? -11.137 7.449 10.474 1.00 80.56 68 SER A N 1
ATOM 518 C CA . SER A 1 68 ? -12.299 6.601 10.736 1.00 80.56 68 SER A CA 1
ATOM 519 C C . SER A 1 68 ? -13.330 7.351 11.554 1.00 80.56 68 SER A C 1
ATOM 521 O O . SER A 1 68 ? -12.991 8.106 12.467 1.00 80.56 68 SER A O 1
ATOM 523 N N . VAL A 1 69 ? -14.598 7.033 11.305 1.00 72.31 69 VAL A N 1
ATOM 524 C CA . VAL A 1 69 ? -15.744 7.552 12.061 1.00 72.31 69 VAL A CA 1
ATOM 525 C C . VAL A 1 69 ? -15.698 7.115 13.538 1.00 72.31 69 VAL A C 1
ATOM 527 O O . VAL A 1 69 ? -16.226 7.803 14.403 1.00 72.3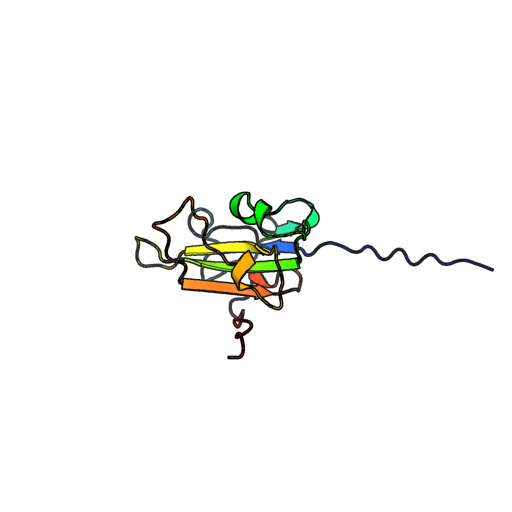1 69 VAL A O 1
ATOM 530 N N . ALA A 1 70 ? -15.023 6.002 13.852 1.00 72.56 70 ALA A N 1
ATOM 531 C CA . ALA A 1 70 ? -14.918 5.434 15.203 1.00 72.56 70 ALA A CA 1
ATOM 532 C C . ALA A 1 70 ? -13.657 5.878 15.984 1.00 72.56 70 ALA A C 1
ATOM 534 O O . ALA A 1 70 ? -13.257 5.223 16.950 1.00 72.56 70 ALA A O 1
ATOM 535 N N . GLY A 1 71 ? -12.978 6.945 15.545 1.00 72.94 71 GLY A N 1
ATOM 536 C CA . GLY A 1 71 ? -11.830 7.543 16.245 1.00 72.94 71 GLY A CA 1
ATOM 537 C C . GLY A 1 71 ? -10.496 6.788 16.135 1.00 72.94 71 GLY A C 1
ATOM 538 O O . GLY A 1 71 ? -9.475 7.306 16.576 1.00 72.94 71 GLY A O 1
ATOM 539 N N . HIS A 1 72 ? -10.468 5.602 15.518 1.00 79.38 72 HIS A N 1
ATOM 540 C CA . HIS A 1 72 ? -9.246 4.822 15.280 1.00 79.38 72 HIS A CA 1
ATOM 541 C C . HIS A 1 72 ? -8.912 4.802 13.788 1.00 79.38 72 HIS A C 1
ATOM 543 O O . HIS A 1 72 ? -9.764 4.370 13.017 1.00 79.38 72 HIS A O 1
ATOM 549 N N . PRO A 1 73 ? -7.711 5.210 13.345 1.00 87.50 73 PRO A N 1
ATOM 550 C CA . PRO A 1 73 ? -7.413 5.322 11.920 1.00 87.50 73 PRO A CA 1
ATOM 551 C C . PRO A 1 73 ? -7.562 3.977 11.197 1.00 87.50 73 PRO A C 1
ATOM 553 O O . PRO A 1 73 ? -7.089 2.941 11.670 1.00 87.50 73 PRO A O 1
ATOM 556 N N . GLN A 1 74 ? -8.200 4.010 10.029 1.00 91.19 74 GLN A N 1
ATOM 557 C CA . GLN A 1 74 ? -8.279 2.866 9.128 1.00 91.19 74 GLN A CA 1
ATOM 558 C C . GLN A 1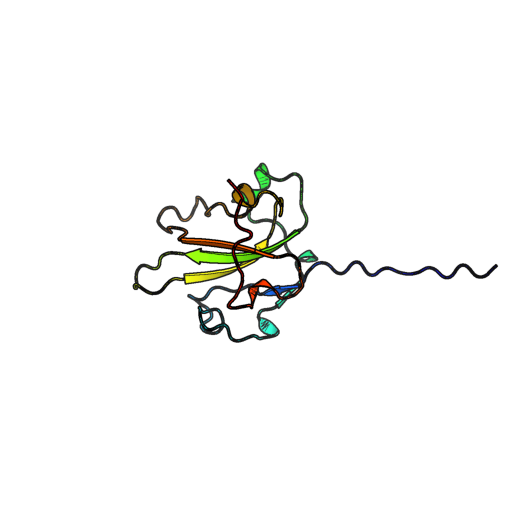 74 ? -6.980 2.765 8.326 1.00 91.19 74 GLN A C 1
ATOM 560 O O . GLN A 1 74 ? -6.478 3.761 7.807 1.00 91.19 74 GLN A O 1
ATOM 565 N N . ILE A 1 75 ? -6.453 1.551 8.191 1.00 92.75 75 ILE A N 1
ATOM 566 C CA . ILE A 1 75 ? -5.259 1.256 7.401 1.00 92.75 75 ILE A CA 1
ATOM 567 C C . ILE A 1 75 ? -5.655 0.454 6.168 1.00 92.75 75 ILE A C 1
ATOM 569 O O . ILE A 1 75 ? -6.383 -0.533 6.268 1.00 92.75 75 ILE A O 1
ATOM 573 N N . VAL A 1 76 ? -5.143 0.867 5.011 1.00 93.94 76 VAL A N 1
ATOM 574 C CA . VAL A 1 76 ? -5.295 0.157 3.737 1.00 93.94 76 VAL A CA 1
ATOM 575 C C . VAL A 1 76 ? -3.912 -0.115 3.166 1.00 93.94 76 VAL A C 1
ATOM 577 O O . VAL A 1 76 ? -3.132 0.809 2.942 1.00 93.94 76 VAL A O 1
ATOM 580 N N . ARG A 1 77 ? -3.598 -1.384 2.923 1.00 95.81 77 ARG A N 1
ATOM 581 C CA . ARG A 1 77 ? -2.361 -1.828 2.270 1.00 95.81 77 ARG A CA 1
ATOM 582 C C . ARG A 1 77 ? -2.695 -2.349 0.883 1.00 95.81 77 ARG A C 1
ATOM 584 O O . ARG A 1 77 ? -3.684 -3.058 0.724 1.00 95.81 77 ARG A O 1
ATOM 591 N N . SER A 1 78 ? -1.912 -1.958 -0.116 1.00 95.19 78 SER A N 1
ATOM 592 C CA . SER A 1 78 ? -2.136 -2.368 -1.506 1.00 95.19 78 SER A CA 1
ATOM 593 C C . SER A 1 78 ? -0.874 -2.254 -2.355 1.00 95.19 78 SER A C 1
ATOM 595 O O . SER A 1 78 ? 0.132 -1.697 -1.913 1.00 95.19 78 SER A O 1
ATOM 597 N N . CYS A 1 79 ? -0.930 -2.757 -3.586 1.00 95.06 79 CYS A N 1
ATOM 598 C CA . CYS A 1 79 ? 0.053 -2.419 -4.611 1.00 95.06 79 CYS A CA 1
ATOM 599 C C . CYS A 1 79 ? -0.087 -0.943 -5.020 1.00 95.06 79 CYS A C 1
ATOM 601 O O . CYS A 1 79 ? -1.192 -0.423 -5.182 1.00 95.06 79 CYS A O 1
ATOM 603 N N . TYR A 1 80 ? 1.044 -0.272 -5.203 1.00 93.25 80 TYR A N 1
ATOM 604 C CA . TYR A 1 80 ? 1.119 1.106 -5.661 1.00 93.25 80 TYR A CA 1
ATOM 605 C C . TYR A 1 80 ? 1.200 1.164 -7.188 1.00 93.25 80 TYR A C 1
ATOM 607 O O . TYR A 1 80 ? 2.038 0.495 -7.794 1.00 93.25 80 TYR A O 1
ATOM 615 N N . PHE A 1 81 ? 0.367 2.006 -7.798 1.00 91.06 81 PHE A N 1
ATOM 616 C CA . PHE A 1 81 ? 0.397 2.303 -9.228 1.00 91.06 81 PHE A CA 1
ATOM 617 C C . PHE A 1 81 ? 0.657 3.796 -9.413 1.00 91.06 81 PHE A C 1
ATOM 619 O O . PHE A 1 81 ? -0.181 4.622 -9.052 1.00 91.06 81 PHE A O 1
ATOM 626 N N . GLY A 1 82 ? 1.822 4.138 -9.958 1.00 88.19 82 GLY A N 1
ATOM 627 C CA . GLY A 1 82 ? 2.197 5.524 -10.220 1.00 88.19 82 GLY A CA 1
ATOM 628 C C . GLY A 1 82 ? 3.703 5.750 -10.233 1.00 88.19 82 GLY A C 1
ATOM 629 O O . GLY A 1 82 ? 4.488 4.803 -10.307 1.00 88.19 82 GLY A O 1
ATOM 630 N N . ASP A 1 83 ? 4.109 7.012 -10.157 1.00 86.88 83 ASP A N 1
ATOM 631 C CA . ASP A 1 83 ? 5.516 7.395 -10.057 1.00 86.88 83 ASP A CA 1
ATOM 632 C C . ASP A 1 83 ? 5.959 7.411 -8.589 1.00 86.88 83 ASP A C 1
ATOM 634 O O . ASP A 1 83 ? 5.456 8.185 -7.779 1.00 86.88 83 ASP A O 1
ATOM 638 N N . ILE A 1 84 ? 6.931 6.569 -8.243 1.00 87.19 84 ILE A N 1
ATOM 639 C CA . ILE A 1 84 ? 7.492 6.502 -6.887 1.00 87.19 84 ILE A CA 1
ATOM 640 C C . ILE A 1 84 ? 8.246 7.781 -6.489 1.00 87.19 84 ILE A C 1
ATOM 642 O O . ILE A 1 84 ? 8.418 8.032 -5.299 1.00 87.19 84 ILE A O 1
ATOM 646 N N . ASN A 1 85 ? 8.679 8.594 -7.460 1.00 86.69 85 ASN A N 1
ATOM 647 C CA . ASN A 1 85 ? 9.327 9.885 -7.213 1.00 86.69 85 ASN A CA 1
ATOM 648 C C . ASN A 1 85 ? 8.301 11.007 -6.998 1.00 86.69 85 ASN A C 1
ATOM 650 O O . ASN A 1 85 ? 8.631 12.043 -6.425 1.00 86.69 85 ASN A O 1
ATOM 654 N N . ASN A 1 86 ? 7.055 10.807 -7.439 1.00 87.62 86 ASN A N 1
ATOM 655 C CA . ASN A 1 86 ? 5.952 11.740 -7.248 1.00 87.62 86 ASN A CA 1
ATOM 656 C C . ASN A 1 86 ? 4.666 10.986 -6.904 1.00 87.62 86 ASN A C 1
ATOM 658 O O . ASN A 1 86 ? 3.806 10.715 -7.750 1.00 87.62 86 ASN A O 1
ATOM 662 N N . ILE A 1 87 ? 4.518 10.689 -5.614 1.00 89.06 87 ILE A N 1
ATOM 663 C CA . ILE A 1 87 ? 3.469 9.781 -5.162 1.00 89.06 87 ILE A CA 1
ATOM 664 C C . ILE A 1 87 ? 2.055 10.372 -5.224 1.00 89.06 87 ILE A C 1
ATOM 666 O O . ILE A 1 87 ? 1.089 9.620 -5.111 1.00 89.06 87 ILE A O 1
ATOM 670 N N . GLN A 1 88 ? 1.916 11.686 -5.441 1.00 86.19 88 GLN A N 1
ATOM 671 C CA . GLN A 1 88 ? 0.649 12.420 -5.336 1.00 86.19 88 GLN A CA 1
ATOM 672 C C . GLN A 1 88 ? -0.457 11.828 -6.213 1.00 86.19 88 GLN A C 1
ATOM 674 O O . GLN A 1 88 ? -1.583 11.667 -5.750 1.00 86.19 88 GLN A O 1
ATOM 679 N N . GLY A 1 89 ? -0.133 11.444 -7.452 1.00 82.56 89 GLY A N 1
ATOM 680 C CA . GLY A 1 89 ? -1.111 10.859 -8.371 1.00 82.56 89 GLY A CA 1
ATOM 681 C C . GLY A 1 89 ? -1.603 9.477 -7.924 1.00 82.56 89 GLY A C 1
ATOM 682 O O . GLY A 1 89 ? -2.804 9.229 -7.893 1.00 82.56 89 GLY A O 1
ATOM 683 N N . GLY A 1 90 ? -0.696 8.578 -7.529 1.00 84.62 90 GLY A N 1
ATOM 684 C CA . GLY A 1 90 ? -1.071 7.220 -7.101 1.00 84.62 90 GLY A CA 1
ATOM 685 C C . GLY A 1 90 ? -1.691 7.175 -5.698 1.00 84.62 90 GLY A C 1
ATOM 686 O O . GLY A 1 90 ? -2.483 6.289 -5.381 1.00 84.62 90 GLY A O 1
ATOM 687 N N . CYS A 1 91 ? -1.377 8.167 -4.863 1.00 89.19 91 CYS A N 1
ATOM 688 C CA . CYS A 1 91 ? -1.923 8.327 -3.520 1.00 89.19 91 CYS A CA 1
ATOM 689 C C . CYS A 1 91 ? -3.268 9.060 -3.477 1.00 89.19 91 CYS A C 1
ATOM 691 O O . CYS A 1 91 ? -3.787 9.254 -2.378 1.00 89.19 91 CYS A O 1
ATOM 693 N N . GLN A 1 92 ? -3.859 9.454 -4.612 1.00 86.69 92 GLN A N 1
ATOM 694 C CA . GLN A 1 92 ? -5.161 10.123 -4.602 1.00 86.69 92 GLN A CA 1
ATOM 695 C C . GLN A 1 92 ? -6.234 9.269 -3.913 1.00 86.69 92 GLN A C 1
ATOM 697 O O . GLN A 1 92 ? -6.269 8.038 -4.057 1.00 86.69 92 GLN A O 1
ATOM 702 N N . SER A 1 93 ? -7.089 9.932 -3.133 1.00 83.44 93 SER A N 1
ATOM 703 C CA . SER A 1 93 ? -8.277 9.319 -2.539 1.00 83.44 93 SER A CA 1
ATOM 704 C C . SER A 1 93 ? -9.237 8.862 -3.631 1.00 83.44 93 SER A C 1
ATOM 706 O O . SER A 1 93 ? -9.330 9.494 -4.682 1.00 83.44 93 SER A O 1
ATOM 708 N N . ASP A 1 94 ? -9.962 7.776 -3.371 1.00 81.25 94 ASP A N 1
ATOM 709 C CA . ASP A 1 94 ? -11.007 7.321 -4.281 1.00 81.25 94 ASP A CA 1
ATOM 710 C C . ASP A 1 94 ? -12.137 8.370 -4.313 1.00 81.25 94 ASP A C 1
ATOM 712 O O . ASP A 1 94 ? -12.763 8.618 -3.277 1.00 81.25 94 ASP A O 1
ATOM 716 N N . PRO A 1 95 ? -12.424 8.998 -5.469 1.00 81.81 95 PRO A N 1
ATOM 717 C CA . PRO A 1 95 ? -13.466 10.015 -5.571 1.00 81.81 95 PRO A CA 1
ATOM 718 C C . PRO A 1 95 ? -14.876 9.466 -5.299 1.00 81.81 95 PRO A C 1
ATOM 720 O O . PRO A 1 95 ? -15.782 10.248 -5.020 1.00 81.81 95 PRO A O 1
ATOM 723 N N . SER A 1 96 ? -15.080 8.144 -5.353 1.00 82.25 96 SER A N 1
ATOM 724 C CA . SER A 1 96 ? -16.347 7.505 -4.972 1.00 82.25 96 SER A CA 1
ATOM 725 C C . SER A 1 96 ? -16.572 7.442 -3.455 1.00 82.25 96 SER A C 1
ATOM 727 O O . SER A 1 96 ? -17.697 7.201 -3.017 1.00 82.25 96 SER A O 1
ATOM 729 N N . LEU A 1 97 ? -15.537 7.718 -2.651 1.00 77.69 97 LEU A N 1
ATOM 730 C CA . LEU A 1 97 ? -15.576 7.741 -1.186 1.00 77.69 97 LEU A CA 1
ATOM 731 C C . LEU A 1 97 ? -15.275 9.153 -0.636 1.00 77.69 97 LEU A C 1
ATOM 733 O O . LEU A 1 97 ? -14.313 9.336 0.112 1.00 77.69 97 LEU A O 1
ATOM 737 N N . PRO A 1 98 ? -16.095 10.177 -0.955 1.00 69.44 98 PRO A N 1
ATOM 738 C CA . PRO A 1 98 ? -15.780 11.583 -0.673 1.00 69.44 98 PRO A CA 1
ATOM 739 C C . PRO A 1 98 ? -15.724 11.933 0.821 1.00 69.44 98 PRO A C 1
ATOM 741 O O . PRO A 1 98 ? -15.151 12.952 1.195 1.00 69.44 98 PRO A O 1
ATOM 744 N N . PHE A 1 99 ? -16.308 11.100 1.684 1.00 71.44 99 PHE A N 1
ATOM 745 C CA . PHE A 1 99 ? -16.335 11.311 3.135 1.00 71.44 99 PHE A CA 1
ATOM 746 C C . PHE A 1 99 ? -15.135 10.692 3.860 1.00 71.44 99 PHE A C 1
ATOM 748 O O . PHE A 1 99 ? -15.017 10.818 5.076 1.00 71.44 99 PHE A O 1
ATOM 755 N N . VAL A 1 100 ? -14.243 10.016 3.131 1.00 81.06 100 VAL A N 1
ATOM 756 C CA . VAL A 1 100 ? -13.064 9.369 3.699 1.00 81.06 100 VAL A CA 1
ATOM 757 C C . VAL A 1 100 ? -11.876 10.316 3.587 1.00 81.06 100 VAL A C 1
ATOM 759 O O . VAL A 1 100 ? -11.277 10.493 2.524 1.00 81.06 100 VAL A O 1
ATOM 762 N N . LYS A 1 101 ? -11.514 10.941 4.706 1.00 87.31 101 LYS A N 1
ATOM 763 C CA . LYS A 1 101 ? -10.351 11.826 4.770 1.00 87.31 101 LYS A CA 1
ATOM 764 C C . LYS A 1 101 ? -9.071 10.998 4.852 1.00 87.31 101 LYS A C 1
ATOM 766 O O . LYS A 1 101 ? -8.857 10.255 5.807 1.00 87.31 101 LYS A O 1
ATOM 771 N N . GLN A 1 102 ? -8.192 11.142 3.865 1.00 89.62 102 GLN A N 1
ATOM 772 C CA . GLN A 1 102 ? -6.870 10.520 3.895 1.00 89.62 102 GLN A CA 1
ATOM 773 C C . GLN A 1 102 ? -5.941 11.316 4.820 1.00 89.62 102 GLN A C 1
ATOM 775 O O . GLN A 1 102 ? -5.724 12.507 4.615 1.00 89.62 102 GLN A O 1
ATOM 780 N N . LEU A 1 103 ? -5.396 10.648 5.835 1.00 90.19 103 LEU A N 1
ATOM 781 C CA . LEU A 1 103 ? -4.449 11.214 6.798 1.00 90.19 103 LEU A CA 1
ATOM 782 C C . LEU A 1 103 ? -2.993 11.023 6.356 1.00 90.19 103 LEU A C 1
ATOM 784 O O . LEU A 1 103 ? -2.136 11.822 6.714 1.00 90.19 103 LEU A O 1
ATOM 788 N N . GLY A 1 104 ? -2.707 9.973 5.583 1.00 90.75 104 GLY A N 1
ATOM 789 C CA . GLY A 1 104 ? -1.362 9.698 5.083 1.00 90.75 104 GLY A CA 1
ATOM 790 C C . GLY A 1 104 ? -1.335 8.654 3.971 1.00 90.75 104 GLY A C 1
ATOM 791 O O . GLY A 1 104 ? -2.271 7.866 3.818 1.00 90.75 104 GLY A O 1
ATOM 792 N N . CYS A 1 105 ? -0.251 8.662 3.200 1.00 93.12 105 CYS A N 1
ATOM 793 C CA . CYS A 1 105 ? 0.038 7.687 2.157 1.00 93.12 105 CYS A CA 1
ATOM 794 C C . CYS A 1 105 ? 1.551 7.467 2.080 1.00 93.12 105 CYS A C 1
ATOM 796 O O . CYS A 1 105 ? 2.289 8.388 1.739 1.00 93.12 105 CYS A O 1
ATOM 798 N N . ASP A 1 106 ? 1.993 6.251 2.387 1.00 93.25 106 ASP A N 1
ATOM 799 C CA . ASP A 1 106 ? 3.393 5.843 2.322 1.00 93.25 106 ASP A CA 1
ATOM 800 C C . ASP A 1 106 ? 3.588 4.865 1.162 1.00 93.25 106 ASP A C 1
ATOM 802 O O . ASP A 1 106 ? 2.783 3.946 0.984 1.00 93.25 106 ASP A O 1
ATOM 806 N N . VAL A 1 107 ? 4.668 5.037 0.399 1.00 93.88 107 VAL A N 1
ATOM 807 C CA . VAL A 1 107 ? 5.016 4.189 -0.750 1.00 93.88 107 VAL A CA 1
ATOM 808 C C . VAL A 1 107 ? 6.440 3.673 -0.596 1.00 93.88 107 VAL A C 1
ATOM 810 O O . VAL A 1 107 ? 7.336 4.399 -0.170 1.00 93.88 107 VAL A O 1
ATOM 813 N N . CYS A 1 108 ? 6.656 2.410 -0.945 1.00 93.38 108 CYS A N 1
ATOM 814 C CA . CYS A 1 108 ? 7.952 1.746 -0.862 1.00 93.38 108 CYS A CA 1
ATOM 815 C C . CYS A 1 108 ? 8.105 0.707 -1.985 1.00 93.38 108 CYS A C 1
ATOM 817 O O . CYS A 1 108 ? 7.123 0.302 -2.597 1.00 93.38 108 CYS A O 1
ATOM 819 N N . THR A 1 109 ? 9.334 0.285 -2.289 1.00 92.50 109 THR A N 1
ATOM 820 C CA . THR A 1 109 ? 9.653 -0.468 -3.524 1.00 92.50 109 THR A CA 1
ATOM 821 C C . THR A 1 109 ? 10.225 -1.867 -3.298 1.00 92.50 109 THR A C 1
ATOM 823 O O . THR A 1 109 ? 10.622 -2.527 -4.253 1.00 92.50 109 THR A O 1
ATOM 826 N N . LYS A 1 110 ? 10.287 -2.331 -2.046 1.00 92.81 110 LYS A N 1
ATOM 827 C CA . LYS A 1 110 ? 10.744 -3.686 -1.703 1.00 92.81 110 LYS A CA 1
ATOM 828 C C . LYS A 1 110 ? 9.554 -4.604 -1.459 1.00 92.81 110 LYS A C 1
ATOM 830 O O . LYS A 1 110 ? 8.513 -4.135 -1.012 1.00 92.81 110 LYS A O 1
ATOM 835 N N . ASP A 1 111 ? 9.736 -5.901 -1.672 1.00 93.88 111 ASP A N 1
ATOM 836 C CA . ASP A 1 111 ? 8.718 -6.882 -1.303 1.00 93.88 111 ASP A CA 1
ATOM 837 C C . ASP A 1 111 ? 8.295 -6.699 0.159 1.00 93.88 111 ASP A C 1
ATOM 839 O O . ASP A 1 111 ? 9.122 -6.461 1.043 1.00 93.88 111 ASP A O 1
ATOM 843 N N . GLU A 1 112 ? 6.983 -6.757 0.383 1.00 94.81 112 GLU A N 1
ATOM 844 C CA . GLU A 1 112 ? 6.340 -6.771 1.699 1.00 94.81 112 GLU A CA 1
ATOM 845 C C . GLU A 1 112 ? 6.587 -5.511 2.548 1.00 94.81 112 GLU A C 1
ATOM 847 O O . GLU A 1 112 ? 6.199 -5.436 3.717 1.00 94.81 112 GLU A O 1
ATOM 852 N N . CYS A 1 113 ? 7.188 -4.469 1.966 1.00 94.62 113 CYS A N 1
ATOM 853 C CA . CYS A 1 113 ? 7.625 -3.285 2.700 1.00 94.62 113 CYS A CA 1
ATOM 854 C C . CYS A 1 113 ? 6.466 -2.524 3.352 1.00 94.62 113 CYS A C 1
ATOM 856 O O . CYS A 1 113 ? 6.651 -1.898 4.398 1.00 94.62 113 CYS A O 1
ATOM 858 N N . ASN A 1 114 ? 5.255 -2.625 2.790 1.00 95.19 114 ASN A N 1
ATOM 859 C CA . ASN A 1 114 ? 4.067 -1.993 3.353 1.00 95.19 114 ASN A CA 1
ATOM 860 C C . ASN A 1 114 ? 3.538 -2.664 4.632 1.00 95.19 114 ASN A C 1
ATOM 862 O O . ASN A 1 114 ? 2.603 -2.144 5.240 1.00 95.19 114 ASN A O 1
ATOM 866 N N . GLY A 1 115 ? 4.144 -3.768 5.079 1.00 91.69 115 GLY A N 1
ATOM 867 C CA . GLY A 1 115 ? 3.896 -4.366 6.392 1.00 91.69 115 GLY A CA 1
ATOM 868 C C . GLY A 1 115 ? 4.630 -3.662 7.539 1.00 91.69 115 GLY A C 1
ATOM 869 O O . GLY A 1 115 ? 4.210 -3.765 8.690 1.00 91.69 115 GLY A O 1
ATOM 870 N N . SER A 1 116 ? 5.697 -2.909 7.247 1.00 76.12 116 SER A N 1
ATOM 871 C CA . SER A 1 116 ? 6.495 -2.236 8.276 1.00 76.12 116 SER A CA 1
ATOM 872 C C . SER A 1 116 ? 5.694 -1.153 9.004 1.00 76.12 116 SER A C 1
ATOM 874 O O . SER A 1 116 ? 5.039 -0.305 8.391 1.00 76.12 116 SER A O 1
ATOM 876 N N . SER A 1 117 ? 5.806 -1.131 10.332 1.00 64.56 117 SER A N 1
ATOM 877 C CA . SER A 1 117 ? 5.318 -0.039 11.183 1.00 64.56 117 SER A C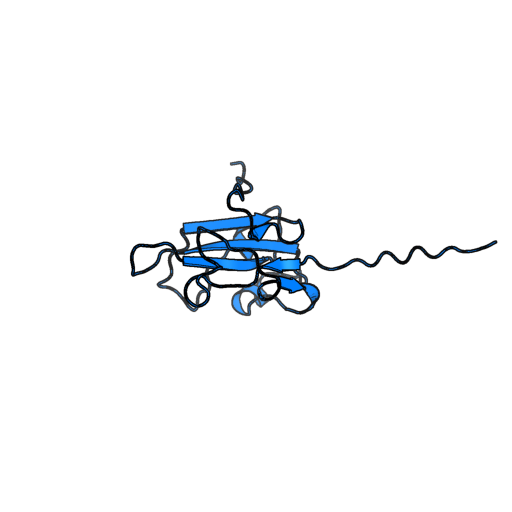A 1
ATOM 878 C C . SER A 1 117 ? 6.100 1.265 10.976 1.00 64.56 117 SER A C 1
ATOM 880 O O . SER A 1 117 ? 5.595 2.335 11.304 1.00 64.56 117 SER A O 1
ATOM 882 N N . SER A 1 118 ? 7.300 1.180 10.390 1.00 54.59 118 SER A N 1
ATOM 883 C CA . SER A 1 118 ? 8.254 2.274 10.180 1.00 54.59 118 SER A CA 1
ATOM 884 C C . SER A 1 118 ? 8.398 2.650 8.704 1.00 54.59 118 SER A C 1
ATOM 886 O O . SER A 1 118 ? 9.494 2.983 8.250 1.00 54.59 118 SER A O 1
ATOM 888 N N . LEU A 1 119 ? 7.320 2.587 7.922 1.00 58.62 119 LEU A N 1
ATOM 889 C CA . LEU A 1 119 ? 7.322 3.301 6.649 1.00 58.62 119 LEU A CA 1
ATOM 890 C C . LEU A 1 119 ? 7.433 4.790 6.970 1.00 58.62 119 LEU A C 1
ATOM 892 O O . LEU A 1 119 ? 6.445 5.431 7.315 1.00 58.62 119 LEU A O 1
ATOM 896 N N . THR A 1 120 ? 8.655 5.313 6.936 1.00 46.06 120 THR A N 1
ATOM 897 C CA . THR A 1 120 ? 8.868 6.742 6.806 1.00 46.06 120 THR A CA 1
ATOM 898 C C . THR A 1 120 ? 8.213 7.145 5.493 1.00 46.06 120 THR A C 1
ATOM 900 O O . THR A 1 120 ? 8.469 6.492 4.473 1.00 46.06 120 THR A O 1
ATOM 903 N N . PRO A 1 121 ? 7.391 8.205 5.485 1.00 45.81 121 PRO A N 1
ATOM 904 C CA . PRO A 1 121 ? 7.042 8.850 4.237 1.00 45.81 121 PRO A CA 1
ATOM 905 C C . PRO A 1 121 ? 8.357 9.072 3.493 1.00 45.81 121 PRO A C 1
ATOM 907 O O . PRO A 1 121 ? 9.332 9.533 4.101 1.00 45.81 121 PRO A O 1
ATOM 910 N N . VAL A 1 122 ? 8.424 8.736 2.203 1.00 50.16 122 VAL A N 1
ATOM 911 C CA . VAL A 1 122 ? 9.421 9.381 1.349 1.00 50.16 122 VAL A CA 1
ATOM 912 C C . VAL A 1 122 ? 9.010 10.843 1.388 1.00 50.16 122 VAL A C 1
ATOM 914 O O . VAL A 1 122 ? 8.084 11.253 0.692 1.00 50.16 122 VAL A O 1
ATOM 917 N N . ALA A 1 123 ? 9.574 11.571 2.353 1.00 43.03 123 ALA A N 1
ATOM 918 C CA . ALA A 1 123 ? 9.284 12.963 2.581 1.00 43.03 123 ALA A CA 1
ATOM 919 C C . ALA A 1 123 ? 9.583 13.642 1.254 1.00 43.03 123 ALA A C 1
ATOM 921 O O . ALA A 1 123 ? 10.730 13.655 0.806 1.00 43.03 123 ALA A O 1
ATOM 922 N N . GLY A 1 124 ? 8.528 14.115 0.592 1.00 41.16 124 GLY A N 1
ATOM 923 C CA . GLY A 1 124 ? 8.680 15.045 -0.505 1.00 41.16 124 GLY A CA 1
ATOM 924 C C . GLY A 1 124 ? 9.481 16.205 0.054 1.00 41.16 124 GLY A C 1
ATOM 925 O O . GLY A 1 124 ? 8.980 16.945 0.898 1.00 41.16 124 GLY A O 1
ATOM 926 N N . ALA A 1 125 ? 10.747 16.284 -0.343 1.00 33.03 125 ALA A N 1
ATOM 927 C CA . ALA A 1 125 ? 11.558 17.456 -0.118 1.00 33.03 125 ALA A CA 1
ATOM 928 C C . ALA A 1 125 ? 10.869 18.608 -0.856 1.00 33.03 125 ALA A C 1
ATOM 930 O O . ALA A 1 125 ? 10.839 18.632 -2.088 1.00 33.03 125 ALA A O 1
ATOM 931 N N . ILE A 1 126 ? 10.276 19.511 -0.084 1.00 34.97 126 ILE A N 1
ATOM 932 C CA . ILE A 1 126 ? 10.055 20.906 -0.457 1.00 34.97 126 ILE A CA 1
ATOM 933 C C . ILE A 1 126 ? 10.814 21.763 0.542 1.00 34.97 126 ILE A C 1
ATOM 935 O O . ILE A 1 126 ? 10.719 21.466 1.755 1.00 34.97 126 ILE A O 1
#

Nearest PDB structures (foldseek):
  6h00-assembly1_A-2  TM=4.828E-01  e=3.822E+00  Homo sapiens
  4niy-assembly3_C  TM=4.004E-01  e=6.257E+00  Bos taurus
  5xbw-assembly1_D  TM=2.735E-01  e=5.532E+00  Pseudomonas aeruginosa PAO1

Secondary structure (DSSP, 8-state):
----------PPPEEE-EETTT-TTBSSSB---GGGEEEGGG-PPPGGGTTT-S--S--EEEEEEE--TTSS-EEEEEEE-SBTTBTTTTTPPPTT-TT--EEEEEEE-STTGGG-TT--------

Sequence (126 aa):
ALVISLACSAHAIKCYQCESLTMPKCGLKFEADETLLLDCSRIGPPRYLQNFFPLRNATGCMKKTLESVAGHPQIVRSCYFGDINNIQGGCQSDPSLPFVKQLGCDVCTKDECNGSSSLTPVAGAI